Protein AF-A0A6J1HXU7-F1 (afdb_monomer_lite)

Organism: Cucurbita maxima (NCBI:txid3661)

Secondary structure (DSSP, 8-state):
-PPPHHHHHHHHHHHHHHHHHHSSTT-TT--SSPPPHHHHHHHHHHHHTTTT-S-HHHHHHHHHHHHHHHHHHTTTT-TTHHHHHHHHHH-TT-HHHHHHHHHHHHHHHHH--TTTHHHHHHHHHHHHHHHHTSHHHHHHHHHTT--SSHHHHHHHHHHHHHHHHHS-TTSSSSS---

Structure (mmCIF, N/CA/C/O backbone):
data_AF-A0A6J1HXU7-F1
#
_entry.id   AF-A0A6J1HXU7-F1
#
loop_
_atom_site.group_PDB
_atom_site.id
_atom_site.type_symbol
_atom_site.label_atom_id
_atom_site.label_alt_id
_atom_site.label_comp_id
_atom_site.label_asym_id
_atom_site.label_entity_id
_atom_site.label_seq_id
_atom_site.pdbx_PDB_ins_code
_atom_site.Cartn_x
_atom_site.Cartn_y
_atom_site.Cartn_z
_atom_site.occupancy
_atom_site.B_iso_or_equiv
_atom_site.auth_seq_id
_atom_site.auth_comp_id
_atom_site.auth_asym_id
_atom_site.auth_atom_id
_atom_site.pdbx_PDB_model_num
ATOM 1 N N . MET A 1 1 ? -17.489 -9.826 -16.370 1.00 49.25 1 MET A N 1
ATOM 2 C CA . MET A 1 1 ? -17.891 -8.502 -16.885 1.00 49.25 1 MET A CA 1
ATOM 3 C C . MET A 1 1 ? -16.928 -7.496 -16.292 1.00 49.25 1 MET A C 1
ATOM 5 O O . MET A 1 1 ? -16.900 -7.364 -15.077 1.00 49.25 1 MET A O 1
ATOM 9 N N . GLU A 1 2 ? -16.067 -6.894 -17.109 1.00 77.44 2 GLU A N 1
ATOM 10 C CA . GLU A 1 2 ? -15.134 -5.871 -16.627 1.00 77.44 2 GLU A CA 1
ATOM 11 C C . GLU A 1 2 ? -15.893 -4.570 -16.347 1.00 77.44 2 GLU A C 1
ATOM 13 O O . GLU A 1 2 ? -16.743 -4.154 -17.136 1.00 77.44 2 GLU A O 1
ATOM 18 N N . LEU A 1 3 ? -15.624 -3.947 -15.197 1.00 85.81 3 LEU A N 1
ATOM 19 C CA . LEU A 1 3 ? -16.224 -2.662 -14.845 1.00 85.81 3 LEU A CA 1
ATOM 20 C C . LEU A 1 3 ? -15.541 -1.523 -15.620 1.00 85.81 3 LEU A C 1
ATOM 22 O O . LEU A 1 3 ? -14.323 -1.568 -15.813 1.00 85.81 3 LEU A O 1
ATOM 26 N N . PRO A 1 4 ? -16.273 -0.455 -15.987 1.00 91.44 4 PRO A N 1
ATOM 27 C CA . PRO A 1 4 ? -15.675 0.716 -16.619 1.00 91.44 4 PRO A CA 1
ATOM 28 C C . PRO A 1 4 ? -14.555 1.320 -15.764 1.00 91.44 4 PRO A C 1
ATOM 30 O O . PRO A 1 4 ? -14.713 1.501 -14.555 1.00 91.44 4 PRO A O 1
ATOM 33 N N . VAL A 1 5 ? -13.447 1.712 -16.398 1.00 87.69 5 VAL A N 1
ATOM 34 C CA . VAL A 1 5 ? -12.271 2.312 -15.733 1.00 87.69 5 VAL A CA 1
ATOM 35 C C . VAL A 1 5 ? -12.651 3.494 -14.838 1.00 87.69 5 VAL A C 1
ATOM 37 O O . VAL A 1 5 ? -12.137 3.605 -13.728 1.00 87.69 5 VAL A O 1
ATOM 40 N N . GLY A 1 6 ? -13.586 4.342 -15.278 1.00 89.12 6 GLY A N 1
ATOM 41 C CA . GLY A 1 6 ? -14.059 5.482 -14.487 1.00 89.12 6 GLY A CA 1
ATOM 42 C C . GLY A 1 6 ? -14.733 5.070 -13.174 1.00 89.12 6 GLY A C 1
ATOM 43 O O . GLY A 1 6 ? -14.501 5.697 -12.145 1.00 89.12 6 GLY A O 1
ATOM 44 N N . LEU A 1 7 ? -15.496 3.972 -13.177 1.00 91.38 7 LEU A N 1
ATOM 45 C CA . LEU A 1 7 ? -16.141 3.457 -11.968 1.00 91.38 7 LEU A CA 1
ATOM 46 C C . LEU A 1 7 ? -15.111 2.870 -10.998 1.00 91.38 7 LEU A C 1
ATOM 48 O O . LEU A 1 7 ? -15.193 3.094 -9.795 1.00 91.38 7 LEU A O 1
ATOM 52 N N . ARG A 1 8 ? -14.103 2.170 -11.529 1.00 90.38 8 ARG A N 1
ATOM 53 C CA . ARG A 1 8 ? -12.992 1.617 -10.739 1.00 90.38 8 ARG A CA 1
ATOM 54 C C . ARG A 1 8 ? -12.149 2.725 -10.098 1.00 90.38 8 ARG A C 1
ATOM 56 O O . ARG A 1 8 ? -11.786 2.623 -8.932 1.00 90.38 8 ARG A O 1
ATOM 63 N N . GLN A 1 9 ? -11.880 3.802 -10.837 1.00 86.62 9 GLN A N 1
ATOM 64 C CA . GLN A 1 9 ? -11.186 4.983 -10.316 1.00 86.62 9 GLN A CA 1
ATOM 65 C C . GLN A 1 9 ? -11.991 5.677 -9.219 1.00 86.62 9 GLN A C 1
ATOM 67 O O . GLN A 1 9 ? -11.439 5.972 -8.163 1.00 86.62 9 GLN A O 1
ATOM 72 N N . LEU A 1 10 ? -13.290 5.896 -9.443 1.00 90.12 10 LEU A N 1
ATOM 73 C CA . LEU A 1 10 ? -14.172 6.474 -8.432 1.00 90.12 10 LEU A CA 1
ATOM 74 C C . LEU A 1 10 ? -14.200 5.612 -7.165 1.00 90.12 10 LEU A C 1
ATOM 76 O O . LEU A 1 10 ? -14.044 6.144 -6.071 1.00 90.12 10 LEU A O 1
ATOM 80 N N . ALA A 1 11 ? -14.321 4.290 -7.307 1.00 91.75 11 ALA A N 1
ATOM 81 C CA . ALA A 1 11 ? -14.286 3.363 -6.180 1.00 91.75 11 ALA A CA 1
ATOM 82 C C . ALA A 1 11 ? -12.974 3.466 -5.386 1.00 91.75 11 ALA A C 1
ATOM 84 O O . ALA A 1 11 ? -13.015 3.521 -4.163 1.00 91.75 11 ALA A O 1
ATOM 85 N N . ALA A 1 12 ? -11.822 3.567 -6.057 1.00 87.56 12 ALA A N 1
ATOM 86 C CA . ALA A 1 12 ? -10.532 3.734 -5.385 1.00 87.56 12 ALA A CA 1
ATOM 87 C C . ALA A 1 12 ? -10.417 5.082 -4.643 1.00 87.56 12 ALA A C 1
ATOM 89 O O . ALA A 1 12 ? -9.884 5.140 -3.536 1.00 87.56 12 ALA A O 1
ATOM 90 N N . VAL A 1 13 ? -10.954 6.165 -5.215 1.00 87.38 13 VAL A N 1
ATOM 91 C CA . VAL A 1 13 ? -11.001 7.480 -4.552 1.00 87.38 13 VAL A CA 1
ATOM 92 C C . VAL A 1 13 ? -11.904 7.444 -3.318 1.00 87.38 13 VAL A C 1
ATOM 94 O O . VAL A 1 13 ? -11.505 7.928 -2.259 1.00 87.38 13 VAL A O 1
ATOM 97 N N . LEU A 1 14 ? -13.092 6.845 -3.435 1.00 93.19 14 LEU A N 1
ATOM 98 C CA . LEU A 1 14 ? -14.016 6.672 -2.314 1.00 93.19 14 LEU A CA 1
ATOM 99 C C . LEU A 1 14 ? -13.414 5.779 -1.227 1.00 93.19 14 LEU A C 1
ATOM 101 O O . LEU A 1 14 ? -13.527 6.104 -0.051 1.00 93.19 14 LEU A O 1
ATOM 105 N N . LEU A 1 15 ? -12.707 4.712 -1.607 1.00 93.50 15 LEU A N 1
ATOM 106 C CA . LEU A 1 15 ? -11.997 3.849 -0.669 1.00 93.50 15 LEU A CA 1
ATOM 107 C C . LEU A 1 15 ? -10.941 4.631 0.120 1.00 93.50 15 LEU A C 1
ATOM 109 O O . LEU A 1 15 ? -10.884 4.509 1.338 1.00 93.50 15 LEU A O 1
ATOM 113 N N . LYS A 1 16 ? -10.154 5.493 -0.536 1.00 89.31 16 LYS A N 1
ATOM 114 C CA . LYS A 1 16 ? -9.193 6.363 0.161 1.00 89.31 16 LYS A CA 1
ATOM 115 C C . LYS A 1 16 ? -9.880 7.298 1.162 1.00 89.31 16 LYS A C 1
ATOM 117 O O . LYS A 1 16 ? -9.375 7.496 2.263 1.00 89.31 16 LYS A O 1
ATOM 122 N N . GLN A 1 17 ? -11.017 7.887 0.788 1.00 91.94 17 GLN A N 1
ATOM 123 C CA . GLN A 1 17 ? -11.794 8.734 1.701 1.00 91.94 17 GLN A CA 1
ATOM 124 C C . GLN A 1 17 ? -12.352 7.935 2.882 1.00 91.94 17 GLN A C 1
ATOM 126 O O . GLN A 1 17 ? -12.321 8.419 4.009 1.00 91.94 17 GLN A O 1
ATOM 131 N N . PHE A 1 18 ? -12.821 6.716 2.622 1.00 95.00 18 PHE A N 1
ATOM 132 C CA . PHE A 1 18 ? -13.322 5.802 3.636 1.00 95.00 18 PHE A CA 1
ATOM 133 C C . PHE A 1 18 ? -12.225 5.401 4.631 1.00 95.00 18 PHE A C 1
ATOM 135 O O . PHE A 1 18 ? -12.437 5.522 5.831 1.00 95.00 18 PHE A O 1
ATOM 142 N N . ILE A 1 19 ? -11.034 5.021 4.152 1.00 94.38 19 ILE A N 1
ATOM 143 C CA . ILE A 1 19 ? -9.869 4.712 5.000 1.00 94.38 19 ILE A CA 1
ATOM 144 C C . ILE A 1 19 ? -9.566 5.893 5.928 1.00 94.38 19 ILE A C 1
ATOM 146 O O . ILE A 1 19 ? -9.485 5.719 7.138 1.00 94.38 19 ILE A O 1
ATOM 150 N N . LYS A 1 20 ? -9.495 7.113 5.382 1.00 91.50 20 LYS A N 1
ATOM 151 C CA . LYS A 1 20 ? -9.202 8.312 6.179 1.00 91.50 20 LYS A CA 1
ATOM 152 C C . LYS A 1 20 ? -10.184 8.524 7.339 1.00 91.50 20 LYS A C 1
ATOM 154 O O . LYS A 1 20 ? -9.799 9.047 8.373 1.00 91.50 20 LYS A O 1
ATOM 159 N N . LYS A 1 21 ? -11.452 8.160 7.142 1.00 95.19 21 LYS A N 1
ATOM 160 C CA . LYS A 1 21 ? -12.520 8.388 8.118 1.00 95.19 21 LYS A CA 1
ATOM 161 C C . LYS A 1 21 ? -12.728 7.227 9.079 1.00 95.19 21 LYS A C 1
ATOM 163 O O . LYS A 1 21 ? -13.151 7.460 10.195 1.00 95.19 21 LYS A O 1
ATOM 168 N N . HIS A 1 22 ? -12.476 5.990 8.669 1.00 96.94 22 HIS A N 1
ATOM 169 C CA . HIS A 1 22 ? -12.952 4.822 9.419 1.00 96.94 22 HIS A CA 1
ATOM 170 C C . HIS A 1 22 ? -11.838 3.849 9.831 1.00 96.94 22 HIS A C 1
ATOM 172 O O . HIS A 1 22 ? -12.126 2.853 10.494 1.00 96.94 22 HIS A O 1
ATOM 178 N N . TRP A 1 23 ? -10.577 4.090 9.444 1.00 96.50 23 TRP A N 1
ATOM 179 C CA . TRP A 1 23 ? -9.503 3.113 9.656 1.00 96.50 23 TRP A CA 1
ATOM 180 C C . TRP A 1 23 ? -8.907 3.136 11.063 1.00 96.50 23 TRP A C 1
ATOM 182 O O . TRP A 1 23 ? -8.836 2.087 11.699 1.00 96.50 23 TRP A O 1
ATOM 192 N N . GLN A 1 24 ? -8.486 4.303 11.551 1.00 94.75 24 GLN A N 1
ATOM 193 C CA . GLN A 1 24 ? -7.765 4.417 12.818 1.00 94.75 24 GLN A CA 1
ATOM 194 C C . GLN A 1 24 ? -8.539 5.263 13.824 1.00 94.75 24 GLN A C 1
ATOM 196 O O . GLN A 1 24 ? -8.727 6.464 13.629 1.00 94.75 24 GLN A O 1
ATOM 201 N N . GLU A 1 25 ? -8.957 4.636 14.924 1.00 93.12 25 GLU A N 1
ATOM 202 C CA . GLU A 1 25 ? -9.545 5.361 16.048 1.00 93.12 25 GLU A CA 1
ATOM 203 C C . GLU A 1 25 ? -8.517 6.336 16.641 1.00 93.12 25 GLU A C 1
ATOM 205 O O . GLU A 1 25 ? -7.355 5.986 16.852 1.00 93.12 25 GLU A O 1
ATOM 210 N N . GLY A 1 26 ? -8.949 7.569 16.908 1.00 89.06 26 GLY A N 1
ATOM 211 C CA . GLY A 1 26 ? -8.094 8.629 17.450 1.00 89.06 26 GLY A CA 1
ATOM 212 C C . GLY A 1 26 ? -7.511 9.596 16.414 1.00 89.06 26 GLY A C 1
ATOM 213 O O . GLY A 1 26 ? -6.907 10.587 16.817 1.00 89.06 26 GLY A O 1
ATOM 214 N N . ASP A 1 27 ? -7.720 9.367 15.113 1.00 91.38 27 ASP A N 1
ATOM 215 C CA . ASP A 1 27 ? -7.465 10.387 14.085 1.00 91.38 27 ASP A CA 1
ATOM 216 C C . ASP A 1 27 ? -8.476 11.547 14.213 1.00 91.38 27 ASP A C 1
ATOM 218 O O . ASP A 1 27 ? -9.643 11.335 14.551 1.00 91.38 27 ASP A O 1
ATOM 222 N N . GLU A 1 28 ? -8.051 12.784 13.932 1.00 90.62 28 GLU A N 1
ATOM 223 C CA . GLU A 1 28 ? -8.904 13.982 14.019 1.00 90.62 28 GLU A CA 1
ATOM 224 C C . GLU A 1 28 ? -10.152 13.894 13.131 1.00 90.62 28 GLU A C 1
ATOM 226 O O . GLU A 1 28 ? -11.185 14.490 13.441 1.00 90.62 28 GLU A O 1
ATOM 231 N N . LEU A 1 29 ? -10.056 13.174 12.011 1.00 91.56 29 LEU A N 1
ATOM 232 C CA . LEU A 1 29 ? -11.129 13.041 11.024 1.00 91.56 29 LEU A CA 1
ATOM 233 C C . LEU A 1 29 ? -11.889 11.717 11.141 1.00 91.56 29 LEU A C 1
ATOM 235 O O . LEU A 1 29 ? -12.644 11.366 10.229 1.00 91.56 29 LEU A O 1
ATOM 239 N N . PHE A 1 30 ? -11.678 10.984 12.233 1.00 95.69 30 PHE A N 1
ATOM 240 C CA . PHE A 1 30 ? -12.291 9.687 12.443 1.00 95.69 30 PHE A CA 1
ATOM 241 C C . PHE A 1 30 ? -13.811 9.785 12.683 1.00 95.69 30 PHE A C 1
ATOM 243 O O . PHE A 1 30 ? -14.304 10.621 13.441 1.00 95.69 30 PHE A O 1
ATOM 250 N N . GLU A 1 31 ? -14.560 8.881 12.058 1.00 96.62 31 GLU A N 1
ATOM 251 C CA . GLU A 1 31 ? -16.010 8.735 12.127 1.00 96.62 31 GLU A CA 1
ATOM 252 C C . GLU A 1 31 ? -16.358 7.261 12.415 1.00 96.62 31 GLU A C 1
ATOM 254 O O . GLU A 1 31 ? -15.850 6.343 11.772 1.00 96.62 31 GLU A O 1
ATOM 259 N N . HIS A 1 32 ? -17.265 7.000 13.361 1.00 94.38 32 HIS A N 1
ATOM 260 C CA . HIS A 1 32 ? -17.747 5.638 13.625 1.00 94.38 32 HIS A CA 1
ATOM 261 C C . HIS A 1 32 ? -18.744 5.153 12.545 1.00 94.38 32 HIS A C 1
ATOM 263 O O . HIS A 1 32 ? -19.478 5.969 11.980 1.00 94.38 32 HIS A O 1
ATOM 269 N N . PRO A 1 33 ? -18.852 3.828 12.308 1.00 94.81 33 PRO A N 1
ATOM 270 C CA . PRO A 1 33 ? -18.117 2.751 12.982 1.00 94.81 33 PRO A CA 1
ATOM 271 C C . PRO A 1 33 ? -16.680 2.591 12.463 1.00 94.81 33 PRO A C 1
ATOM 273 O O . PRO A 1 33 ? -16.403 2.873 11.299 1.00 94.81 33 PRO A O 1
ATOM 276 N N . ALA A 1 34 ? -15.786 2.104 13.330 1.00 95.88 34 ALA A N 1
ATOM 277 C CA . ALA A 1 34 ? -14.457 1.666 12.916 1.00 95.88 34 ALA A CA 1
ATOM 278 C C . ALA A 1 34 ? -14.568 0.426 12.018 1.00 95.88 34 ALA A C 1
ATOM 280 O O . ALA A 1 34 ? -15.463 -0.405 12.201 1.00 95.88 34 ALA A O 1
ATOM 281 N N . VAL A 1 35 ? -13.641 0.283 11.073 1.00 96.62 35 VAL A N 1
ATOM 282 C CA . VAL A 1 35 ? -13.499 -0.956 10.298 1.00 96.62 35 VAL A CA 1
ATOM 283 C C . VAL A 1 35 ? -13.006 -2.069 11.224 1.00 96.62 35 VAL A C 1
ATOM 285 O O . VAL A 1 35 ? -12.034 -1.872 11.951 1.00 96.62 35 VAL A O 1
ATOM 288 N N . SER A 1 36 ? -13.662 -3.232 11.185 1.00 96.81 36 SER A N 1
ATOM 289 C CA . SER A 1 36 ? -13.243 -4.404 11.961 1.00 96.81 36 SER A CA 1
ATOM 290 C C . SER A 1 36 ? -11.874 -4.922 11.501 1.00 96.81 36 SER A C 1
ATOM 292 O O . SER A 1 36 ? -11.516 -4.771 10.332 1.00 96.81 36 SER A O 1
ATOM 294 N N . ASP A 1 37 ? -11.114 -5.572 12.383 1.00 95.44 37 ASP A N 1
ATOM 295 C CA . ASP A 1 37 ? -9.789 -6.102 12.024 1.00 95.44 37 ASP A CA 1
ATOM 296 C C . ASP A 1 37 ? -9.859 -7.157 10.905 1.00 95.44 37 ASP A C 1
ATOM 298 O O . ASP A 1 37 ? -9.001 -7.183 10.016 1.00 95.44 37 ASP A O 1
ATOM 302 N N . ASP A 1 38 ? -10.926 -7.964 10.885 1.00 96.81 38 ASP A N 1
ATOM 303 C CA . ASP A 1 38 ? -11.201 -8.930 9.816 1.00 96.81 38 ASP A CA 1
ATOM 304 C C . ASP A 1 38 ? -11.395 -8.224 8.463 1.00 96.81 38 ASP A C 1
ATOM 306 O O . ASP A 1 38 ? -10.779 -8.599 7.458 1.00 96.81 38 ASP A O 1
ATOM 310 N N . ASP A 1 39 ? -12.195 -7.153 8.427 1.00 96.94 39 ASP A N 1
ATOM 311 C CA . ASP A 1 39 ? -12.416 -6.369 7.209 1.00 96.94 39 ASP A CA 1
ATOM 312 C C . ASP A 1 39 ? -11.146 -5.627 6.777 1.00 96.94 39 ASP A C 1
ATOM 314 O O . ASP A 1 39 ? -10.830 -5.590 5.583 1.00 96.94 39 ASP A O 1
ATOM 318 N N . LYS A 1 40 ? -10.366 -5.088 7.726 1.00 97.31 40 LYS A N 1
ATOM 319 C CA . LYS A 1 40 ? -9.060 -4.477 7.437 1.00 97.31 40 LYS A CA 1
ATOM 320 C C . LYS A 1 40 ? -8.139 -5.480 6.752 1.00 97.31 40 LYS A C 1
ATOM 322 O O . LYS A 1 40 ? -7.550 -5.157 5.719 1.00 97.31 40 LYS A O 1
ATOM 327 N N . ALA A 1 41 ? -8.034 -6.702 7.276 1.00 96.56 41 ALA A N 1
ATOM 328 C CA . ALA A 1 41 ? -7.213 -7.758 6.686 1.00 96.56 41 ALA A CA 1
ATOM 329 C C . ALA A 1 41 ? -7.661 -8.110 5.254 1.00 96.56 41 ALA A C 1
ATOM 331 O O . ALA A 1 41 ? -6.825 -8.259 4.354 1.00 96.56 41 ALA A O 1
ATOM 332 N N . VAL A 1 42 ? -8.974 -8.181 5.009 1.00 96.88 42 VAL A N 1
ATOM 333 C CA . VAL A 1 42 ? -9.531 -8.409 3.666 1.00 96.88 42 VAL A CA 1
ATOM 334 C C . VAL A 1 42 ? -9.182 -7.260 2.719 1.00 96.88 42 VAL A C 1
ATOM 336 O O . VAL A 1 42 ? -8.681 -7.511 1.620 1.00 96.88 42 VAL A O 1
ATOM 339 N N . ILE A 1 43 ? -9.390 -6.007 3.132 1.00 96.50 43 ILE A N 1
ATOM 340 C CA . ILE A 1 43 ? -9.097 -4.819 2.317 1.00 96.50 43 ILE A CA 1
ATOM 341 C C . ILE A 1 43 ? -7.610 -4.765 1.960 1.00 96.50 43 ILE A C 1
ATOM 343 O O . ILE A 1 43 ? -7.267 -4.620 0.785 1.00 96.50 43 ILE A O 1
ATOM 347 N N . ARG A 1 44 ? -6.727 -4.953 2.947 1.00 97.38 44 ARG A N 1
ATOM 348 C CA . ARG A 1 44 ? -5.271 -5.005 2.760 1.00 97.38 44 ARG A CA 1
ATOM 349 C C . ARG A 1 44 ? -4.880 -6.043 1.710 1.00 97.38 44 ARG A C 1
ATOM 351 O O . ARG A 1 44 ? -4.183 -5.726 0.746 1.00 97.38 44 ARG A O 1
ATOM 358 N N . LYS A 1 45 ? -5.398 -7.267 1.829 1.00 96.44 45 LYS A N 1
ATOM 359 C CA . LYS A 1 45 ? -5.150 -8.340 0.857 1.00 96.44 45 LYS A CA 1
ATOM 360 C C . LYS A 1 45 ? -5.635 -7.978 -0.550 1.00 96.44 45 LYS A C 1
ATOM 362 O O . LYS A 1 45 ? -4.902 -8.184 -1.515 1.00 96.44 45 LYS A O 1
ATOM 367 N N . LEU A 1 46 ? -6.853 -7.451 -0.680 1.00 95.69 46 LEU A N 1
ATOM 368 C CA . LEU A 1 46 ? -7.432 -7.091 -1.979 1.00 95.69 46 LEU A CA 1
ATOM 369 C C . LEU A 1 46 ? -6.663 -5.954 -2.661 1.00 95.69 46 LEU A C 1
ATOM 371 O O . LEU A 1 46 ? -6.446 -6.009 -3.870 1.00 95.69 46 LEU A O 1
ATOM 375 N N . LEU A 1 47 ? -6.205 -4.958 -1.901 1.00 95.38 47 LEU A N 1
ATOM 376 C CA . LEU A 1 47 ? -5.390 -3.871 -2.438 1.00 95.38 47 LEU A CA 1
ATOM 377 C C . LEU A 1 47 ? -4.085 -4.392 -3.045 1.00 95.38 47 LEU A C 1
ATOM 379 O O . LEU A 1 47 ? -3.776 -4.043 -4.182 1.00 95.38 47 LEU A O 1
ATOM 383 N N . LEU A 1 48 ? -3.365 -5.282 -2.352 1.00 95.31 48 LEU A N 1
ATOM 384 C CA . LEU A 1 48 ? -2.123 -5.859 -2.883 1.00 95.31 48 LEU A CA 1
ATOM 385 C C . LEU A 1 48 ? -2.353 -6.591 -4.207 1.00 95.31 48 LEU A C 1
ATOM 387 O O . LEU A 1 48 ? -1.644 -6.337 -5.176 1.00 95.31 48 LEU A O 1
ATOM 391 N N . LEU A 1 49 ? -3.397 -7.422 -4.275 1.00 94.38 49 LEU A N 1
ATOM 392 C CA . LEU A 1 49 ? -3.746 -8.207 -5.466 1.00 94.38 49 LEU A CA 1
ATOM 393 C C . LEU A 1 49 ? -4.155 -7.370 -6.686 1.00 94.38 49 LEU A C 1
ATOM 395 O O . LEU A 1 49 ? -4.347 -7.935 -7.755 1.00 94.38 49 LEU A O 1
ATOM 399 N N . THR A 1 50 ? -4.336 -6.058 -6.531 1.00 93.50 50 THR A N 1
ATOM 400 C CA . THR A 1 50 ? -4.763 -5.161 -7.617 1.00 93.50 50 THR A CA 1
ATOM 401 C C . THR A 1 50 ? -3.675 -4.176 -8.047 1.00 93.50 50 THR A C 1
ATOM 403 O O . THR A 1 50 ? -3.890 -3.376 -8.959 1.00 93.50 50 THR A O 1
ATOM 406 N N . LEU A 1 51 ? -2.489 -4.232 -7.430 1.00 92.88 51 LEU A N 1
ATOM 407 C CA . LEU A 1 51 ? -1.377 -3.334 -7.752 1.00 92.88 51 LEU A CA 1
ATOM 408 C C . LEU A 1 51 ? -0.819 -3.536 -9.166 1.00 92.88 51 LEU A C 1
ATOM 410 O O . LEU A 1 51 ? -0.260 -2.594 -9.722 1.00 92.88 51 LEU A O 1
ATOM 414 N N . ASP A 1 52 ? -0.999 -4.711 -9.767 1.00 93.12 52 ASP A N 1
ATOM 415 C CA . ASP A 1 52 ? -0.554 -5.029 -11.125 1.00 93.12 52 ASP A CA 1
ATOM 416 C C . ASP A 1 52 ? -1.598 -4.717 -12.214 1.00 93.12 52 ASP A C 1
ATOM 418 O O . ASP A 1 52 ? -1.517 -5.239 -13.329 1.00 93.12 52 ASP A O 1
ATOM 422 N N . ASP A 1 53 ? -2.565 -3.835 -11.923 1.00 92.88 53 ASP A N 1
ATOM 423 C CA . ASP A 1 53 ? -3.559 -3.409 -12.906 1.00 92.88 53 ASP A CA 1
ATOM 424 C C . ASP A 1 53 ? -2.912 -2.782 -14.150 1.00 92.88 53 ASP A C 1
ATOM 426 O O . ASP A 1 53 ? -2.020 -1.933 -14.065 1.00 92.88 53 ASP A O 1
ATOM 430 N N . SER A 1 54 ? -3.427 -3.143 -15.327 1.00 90.25 54 SER A N 1
ATOM 431 C CA . SER A 1 54 ? -2.936 -2.642 -16.613 1.00 90.25 54 SER A CA 1
ATOM 432 C C . SER A 1 54 ? -3.164 -1.139 -16.821 1.00 90.25 54 SER A C 1
ATOM 434 O O . SER A 1 54 ? -2.524 -0.529 -17.677 1.00 90.25 54 SER A O 1
ATOM 436 N N . HIS A 1 55 ? -4.077 -0.515 -16.071 1.00 90.19 55 HIS A N 1
ATOM 437 C CA . HIS A 1 55 ? -4.348 0.914 -16.144 1.00 90.19 55 HIS A CA 1
ATOM 438 C C . HIS A 1 55 ? -3.566 1.663 -15.065 1.00 90.19 55 HIS A C 1
ATOM 440 O O . HIS A 1 55 ? -3.922 1.682 -13.885 1.00 90.19 55 HIS A O 1
ATOM 446 N N . THR A 1 56 ? -2.563 2.421 -15.497 1.00 84.88 56 THR A N 1
ATOM 447 C CA . THR A 1 56 ? -1.665 3.204 -14.628 1.00 84.88 56 THR A CA 1
ATOM 448 C C . THR A 1 56 ? -2.388 4.154 -13.661 1.00 84.88 56 THR A C 1
ATOM 450 O O . THR A 1 56 ? -1.944 4.357 -12.528 1.00 84.88 56 THR A O 1
ATOM 453 N N . LYS A 1 57 ? -3.538 4.711 -14.069 1.00 87.12 57 LYS A N 1
ATOM 454 C CA . LYS A 1 57 ? -4.387 5.562 -13.215 1.00 87.12 57 LYS A CA 1
ATOM 455 C C . LYS A 1 57 ? -5.051 4.784 -12.076 1.00 87.12 57 LYS A C 1
ATOM 457 O O . LYS A 1 57 ? -5.128 5.295 -10.964 1.00 87.12 57 LYS A O 1
ATOM 462 N N . ILE A 1 58 ? -5.518 3.564 -12.349 1.00 90.44 58 ILE A N 1
ATOM 463 C CA . ILE A 1 58 ? -6.106 2.683 -11.332 1.00 90.44 58 ILE A CA 1
ATOM 464 C C . ILE A 1 58 ? -5.009 2.244 -10.363 1.00 90.44 58 ILE A C 1
ATOM 466 O O . ILE A 1 58 ? -5.155 2.421 -9.159 1.00 90.44 58 ILE A O 1
ATOM 470 N N . CYS A 1 59 ? -3.873 1.800 -10.900 1.00 90.94 59 CYS A N 1
ATOM 471 C CA . CYS A 1 59 ? -2.687 1.443 -10.129 1.00 90.94 59 CYS A CA 1
ATOM 472 C C . CYS A 1 59 ? -2.235 2.574 -9.183 1.00 90.94 59 CYS A C 1
ATOM 474 O O . CYS A 1 59 ? -1.967 2.340 -8.006 1.00 90.94 59 CYS A O 1
ATOM 476 N N . THR A 1 60 ? -2.225 3.825 -9.661 1.00 89.94 60 THR A N 1
ATOM 477 C CA . THR A 1 60 ? -1.918 4.996 -8.823 1.00 89.94 60 THR A CA 1
ATOM 478 C C . THR A 1 60 ? -2.941 5.181 -7.703 1.00 89.94 60 THR A C 1
ATOM 480 O O . THR A 1 60 ? -2.545 5.392 -6.563 1.00 89.94 60 THR A O 1
ATOM 483 N N . ALA A 1 61 ? -4.240 5.085 -7.992 1.00 91.38 61 ALA A N 1
ATOM 484 C CA . ALA A 1 61 ? -5.274 5.245 -6.971 1.00 91.38 61 ALA A CA 1
ATOM 485 C C . ALA A 1 61 ? -5.209 4.141 -5.897 1.00 91.38 61 ALA A C 1
ATOM 487 O O . ALA A 1 61 ? -5.325 4.436 -4.710 1.00 91.38 61 ALA A O 1
ATOM 488 N N . ILE A 1 62 ? -4.945 2.893 -6.300 1.00 93.50 62 ILE A N 1
ATOM 489 C CA . ILE A 1 62 ? -4.723 1.761 -5.386 1.00 93.50 62 ILE A CA 1
ATOM 490 C C . ILE A 1 62 ? -3.477 2.007 -4.537 1.00 93.50 62 ILE A C 1
ATOM 492 O O . ILE A 1 62 ? -3.527 1.877 -3.321 1.00 93.50 62 ILE A O 1
ATOM 496 N N . SER A 1 63 ? -2.380 2.436 -5.161 1.00 92.50 63 SER A N 1
ATOM 497 C CA . SER A 1 63 ? -1.128 2.757 -4.470 1.00 92.50 63 SER A CA 1
ATOM 498 C C . SER A 1 63 ? -1.309 3.861 -3.422 1.00 92.50 63 SER A C 1
ATOM 500 O O . SER A 1 63 ? -0.735 3.785 -2.341 1.00 92.50 63 SER A O 1
ATOM 502 N N . MET A 1 64 ? -2.141 4.871 -3.704 1.00 91.69 64 MET A N 1
ATOM 503 C CA . MET A 1 64 ? -2.491 5.911 -2.731 1.00 91.69 64 MET A CA 1
ATOM 504 C C . MET A 1 64 ? -3.309 5.358 -1.558 1.00 91.69 64 MET A C 1
ATOM 506 O O . MET A 1 64 ? -3.106 5.797 -0.431 1.00 91.69 64 MET A O 1
ATOM 510 N N . ALA A 1 65 ? -4.227 4.417 -1.809 1.00 94.50 65 ALA A N 1
ATOM 511 C CA . ALA A 1 65 ? -4.988 3.753 -0.750 1.00 94.50 65 ALA A CA 1
ATOM 512 C C . ALA A 1 65 ? -4.078 2.876 0.130 1.00 94.50 65 ALA A C 1
ATOM 514 O O . ALA A 1 65 ? -4.159 2.945 1.354 1.00 94.50 65 ALA A O 1
ATOM 515 N N . VAL A 1 66 ? -3.159 2.120 -0.483 1.00 95.31 66 VAL A N 1
ATOM 516 C CA . VAL A 1 66 ? -2.141 1.335 0.233 1.00 95.31 66 VAL A CA 1
ATOM 517 C C . VAL A 1 66 ? -1.284 2.239 1.117 1.00 95.31 66 VAL A C 1
ATOM 519 O O . VAL A 1 66 ? -1.159 1.967 2.307 1.00 95.31 66 VAL A O 1
ATOM 522 N N . ALA A 1 67 ? -0.751 3.335 0.569 1.00 91.38 67 ALA A N 1
ATOM 523 C CA . ALA A 1 67 ? 0.064 4.278 1.331 1.00 91.38 67 ALA A CA 1
ATOM 524 C C . ALA A 1 67 ? -0.709 4.885 2.518 1.00 91.38 67 ALA A C 1
ATOM 526 O O . ALA A 1 67 ? -0.164 4.962 3.612 1.00 91.38 67 ALA A O 1
ATOM 527 N N . SER A 1 68 ? -1.996 5.219 2.341 1.00 92.31 68 SER A N 1
ATOM 528 C CA . SER A 1 68 ? -2.826 5.762 3.429 1.00 92.31 68 SER A CA 1
ATOM 529 C C . SER A 1 68 ? -3.151 4.774 4.551 1.00 92.31 68 SER A C 1
ATOM 531 O O . SER A 1 68 ? -3.483 5.212 5.642 1.00 92.31 68 SER A O 1
ATOM 533 N N . ILE A 1 69 ? -3.087 3.465 4.298 1.00 95.00 69 ILE A N 1
ATOM 534 C CA . ILE A 1 69 ? -3.251 2.443 5.345 1.00 95.00 69 ILE A CA 1
ATOM 535 C C . ILE A 1 69 ? -1.908 2.168 6.022 1.00 95.00 69 ILE A C 1
ATOM 537 O O . ILE A 1 69 ? -1.838 1.998 7.235 1.00 95.00 69 ILE A O 1
ATOM 541 N N . ALA A 1 70 ? -0.832 2.119 5.236 1.00 92.69 70 ALA A N 1
ATOM 542 C CA . ALA A 1 70 ? 0.480 1.704 5.709 1.00 92.69 70 ALA A CA 1
ATOM 543 C C . ALA A 1 70 ? 1.042 2.599 6.823 1.00 92.69 70 ALA A C 1
ATOM 545 O O . ALA A 1 70 ? 1.768 2.093 7.665 1.00 92.69 70 ALA A O 1
ATOM 546 N N . ILE A 1 71 ? 0.679 3.885 6.871 1.00 88.81 71 ILE A N 1
ATOM 547 C CA . ILE A 1 71 ? 1.079 4.779 7.971 1.00 88.81 71 ILE A CA 1
ATOM 548 C C . ILE A 1 71 ? 0.549 4.338 9.345 1.00 88.81 71 ILE A C 1
ATOM 550 O O . ILE A 1 71 ? 1.122 4.722 10.357 1.00 88.81 71 ILE A O 1
ATOM 554 N N . TYR A 1 72 ? -0.541 3.567 9.378 1.00 91.50 72 TYR A N 1
ATOM 555 C CA . TYR A 1 72 ? -1.157 3.074 10.610 1.00 91.50 72 TYR A CA 1
ATOM 556 C C . TYR A 1 72 ? -0.774 1.619 10.884 1.00 91.50 72 TYR A C 1
ATOM 558 O O . TYR A 1 72 ? -0.488 1.259 12.021 1.00 91.5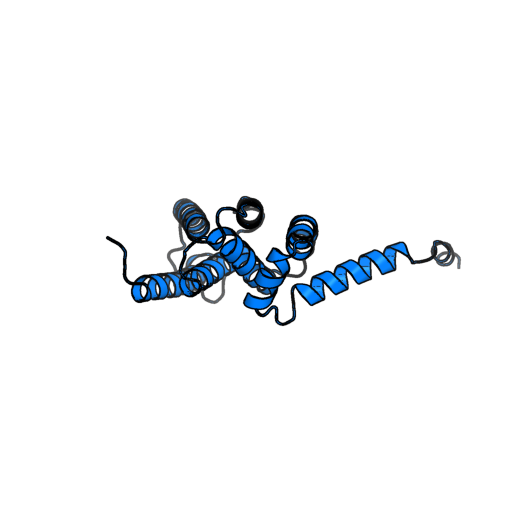0 72 TYR A O 1
ATOM 566 N N . ASP A 1 73 ? -0.763 0.787 9.838 1.00 93.94 73 ASP A N 1
ATOM 567 C CA . ASP A 1 73 ? -0.706 -0.668 9.999 1.00 93.94 73 ASP A CA 1
ATOM 568 C C . ASP A 1 73 ? 0.686 -1.263 9.719 1.00 93.94 73 ASP A C 1
ATOM 570 O O . ASP A 1 73 ? 0.942 -2.416 10.057 1.00 93.94 73 ASP A O 1
ATOM 574 N N . TRP A 1 74 ? 1.596 -0.546 9.051 1.00 91.38 74 TRP A N 1
ATOM 575 C CA . TRP A 1 74 ? 2.921 -1.078 8.717 1.00 91.38 74 TRP A CA 1
ATOM 576 C C . TRP A 1 74 ? 3.990 -0.554 9.689 1.00 91.38 74 TRP A C 1
ATOM 578 O O . TRP A 1 74 ? 4.034 0.652 9.917 1.00 91.38 74 TRP A O 1
ATOM 588 N N . PRO A 1 75 ? 4.934 -1.394 10.166 1.00 90.00 75 PRO A N 1
ATOM 589 C CA . PRO A 1 75 ? 5.143 -2.805 9.810 1.00 90.00 75 PRO A CA 1
ATOM 590 C C . PRO A 1 75 ? 4.431 -3.860 10.671 1.00 90.00 75 PRO A C 1
ATOM 592 O O . PRO A 1 75 ? 4.423 -5.019 10.260 1.00 90.00 75 PRO A O 1
ATOM 595 N N . GLU A 1 76 ? 3.891 -3.522 11.839 1.00 90.81 76 GLU A N 1
ATOM 596 C CA . GLU A 1 76 ? 3.448 -4.509 12.836 1.00 90.81 76 GLU A CA 1
ATOM 597 C C . GLU A 1 76 ? 2.181 -5.275 12.428 1.00 90.81 76 GLU A C 1
ATOM 599 O O . GLU A 1 76 ? 2.169 -6.505 12.485 1.00 90.81 76 GLU A O 1
ATOM 604 N N . GLU A 1 77 ? 1.142 -4.573 11.974 1.00 93.75 77 GLU A N 1
ATOM 605 C CA . GLU A 1 77 ? -0.154 -5.172 11.625 1.00 93.75 77 GLU A CA 1
ATOM 606 C C . GLU A 1 77 ? -0.202 -5.659 10.172 1.00 93.75 77 GLU A C 1
ATOM 608 O O . GLU A 1 77 ? -1.006 -6.530 9.825 1.00 93.75 77 GLU A O 1
ATOM 613 N N . TRP A 1 78 ? 0.665 -5.126 9.303 1.00 95.62 78 TRP A N 1
ATOM 614 C CA . TRP A 1 78 ? 0.741 -5.460 7.879 1.00 95.62 78 TRP A CA 1
ATOM 615 C C . TRP A 1 78 ? 2.151 -5.814 7.368 1.00 95.62 78 TRP A C 1
ATOM 617 O O . TRP A 1 78 ? 2.625 -5.231 6.384 1.00 95.62 78 TRP A O 1
ATOM 627 N N . PRO A 1 79 ? 2.838 -6.796 7.971 1.00 93.38 79 PRO A N 1
ATOM 628 C CA . PRO A 1 79 ? 4.231 -7.112 7.649 1.00 93.38 79 PRO A CA 1
ATOM 629 C C . PRO A 1 79 ? 4.456 -7.603 6.205 1.00 93.38 79 PRO A C 1
ATOM 631 O O . PRO A 1 79 ? 5.561 -7.488 5.672 1.00 93.38 79 PRO A O 1
ATOM 634 N N . GLU A 1 80 ? 3.423 -8.107 5.529 1.00 94.50 80 GLU A N 1
ATOM 635 C CA . GLU A 1 80 ? 3.480 -8.665 4.171 1.00 94.50 80 GLU A CA 1
ATOM 636 C C . GLU A 1 80 ? 3.589 -7.601 3.073 1.00 94.50 80 GLU A C 1
ATOM 638 O O . GLU A 1 80 ? 3.972 -7.931 1.947 1.00 94.50 80 GLU A O 1
ATOM 643 N N . LEU A 1 81 ? 3.279 -6.334 3.378 1.00 94.56 81 LEU A N 1
ATOM 644 C CA . LEU A 1 81 ? 3.260 -5.240 2.404 1.00 94.56 81 LEU A CA 1
ATOM 645 C C . LEU A 1 81 ? 4.595 -5.118 1.656 1.00 94.56 81 LEU A C 1
ATOM 647 O O . LEU A 1 81 ? 4.640 -5.192 0.428 1.00 94.56 81 LEU A O 1
ATOM 651 N N . LEU A 1 82 ? 5.698 -4.963 2.391 1.00 90.94 82 LEU A N 1
ATOM 652 C CA . LEU A 1 82 ? 7.013 -4.757 1.785 1.00 90.94 82 LEU A CA 1
ATOM 653 C C . LEU A 1 82 ? 7.506 -5.994 1.005 1.00 90.94 82 LEU A C 1
ATOM 655 O O . LEU A 1 82 ? 7.887 -5.826 -0.156 1.00 90.94 82 LEU A O 1
ATOM 659 N N . PRO A 1 83 ? 7.463 -7.229 1.552 1.00 92.69 83 PRO A N 1
ATOM 660 C CA . PRO A 1 83 ? 7.776 -8.437 0.787 1.00 92.69 83 PRO A CA 1
ATOM 661 C C . PRO A 1 83 ? 6.977 -8.566 -0.516 1.00 92.69 83 PRO A C 1
ATOM 663 O O . PRO A 1 83 ? 7.540 -8.938 -1.548 1.00 92.69 83 PRO A O 1
ATOM 666 N N . TYR A 1 84 ? 5.686 -8.217 -0.502 1.00 95.12 84 TYR A N 1
ATOM 667 C CA . TYR A 1 84 ? 4.841 -8.270 -1.693 1.00 95.12 84 TYR A CA 1
ATOM 668 C C . TYR A 1 84 ? 5.289 -7.270 -2.768 1.00 95.12 84 TYR A C 1
ATOM 670 O O . TYR A 1 84 ? 5.447 -7.641 -3.934 1.00 95.12 84 TYR A O 1
ATOM 678 N N . LEU A 1 85 ? 5.564 -6.019 -2.381 1.00 91.81 85 LEU A N 1
ATOM 679 C CA . LEU A 1 85 ? 6.060 -4.984 -3.297 1.00 91.81 85 LEU A CA 1
ATOM 680 C C . LEU A 1 85 ? 7.413 -5.366 -3.912 1.00 91.81 85 LEU A C 1
ATOM 682 O O . LEU A 1 85 ? 7.610 -5.207 -5.118 1.00 91.81 85 LEU A O 1
ATOM 686 N N . LEU A 1 86 ? 8.325 -5.926 -3.112 1.00 88.56 86 LEU A N 1
ATOM 687 C CA . LEU A 1 86 ? 9.614 -6.430 -3.594 1.00 88.56 86 LEU A CA 1
ATOM 688 C C . LEU A 1 86 ? 9.440 -7.555 -4.625 1.00 88.56 86 LEU A C 1
ATOM 690 O O . LEU A 1 86 ? 10.112 -7.559 -5.658 1.00 88.56 86 LEU A O 1
ATOM 694 N N . ASN A 1 87 ? 8.513 -8.483 -4.381 1.00 92.06 87 ASN A N 1
ATOM 695 C CA . ASN A 1 87 ? 8.212 -9.565 -5.313 1.00 92.06 87 ASN A CA 1
ATOM 696 C C . ASN A 1 87 ? 7.657 -9.044 -6.650 1.00 92.06 87 ASN A C 1
ATOM 698 O O . ASN A 1 87 ? 8.097 -9.492 -7.709 1.00 92.06 87 ASN A O 1
ATOM 702 N N . LEU A 1 88 ? 6.748 -8.063 -6.615 1.00 90.38 88 LEU A N 1
ATOM 703 C CA . LEU A 1 88 ? 6.231 -7.423 -7.828 1.00 90.38 88 LEU A CA 1
ATOM 704 C C . LEU A 1 88 ? 7.346 -6.779 -8.661 1.00 90.38 88 LEU A C 1
ATOM 706 O O . LEU A 1 88 ? 7.397 -6.981 -9.871 1.00 90.38 88 LEU A O 1
ATOM 710 N N . MET A 1 89 ? 8.267 -6.055 -8.020 1.00 85.12 89 MET A N 1
ATOM 711 C CA . MET A 1 89 ? 9.398 -5.415 -8.702 1.00 85.12 89 MET A CA 1
ATOM 712 C C . MET A 1 89 ? 10.380 -6.410 -9.331 1.00 85.12 89 MET A C 1
ATOM 714 O O . MET A 1 89 ? 10.971 -6.123 -10.371 1.00 85.12 89 MET A O 1
ATOM 718 N N . ASN A 1 90 ? 10.572 -7.571 -8.704 1.00 85.19 90 ASN A N 1
ATOM 719 C CA . ASN A 1 90 ? 11.478 -8.602 -9.207 1.00 85.19 90 ASN A CA 1
ATOM 720 C C . ASN A 1 90 ? 10.867 -9.432 -10.342 1.00 85.19 90 ASN A C 1
ATOM 722 O O . ASN A 1 90 ? 11.603 -10.024 -11.136 1.00 85.19 90 ASN A O 1
ATOM 726 N N . ASN A 1 91 ? 9.538 -9.481 -10.444 1.00 87.44 91 ASN A N 1
ATOM 727 C CA . ASN A 1 91 ? 8.847 -10.254 -11.466 1.00 87.44 91 ASN A CA 1
ATOM 728 C C . ASN A 1 91 ? 8.808 -9.517 -12.815 1.00 87.44 91 ASN A C 1
ATOM 730 O O . ASN A 1 91 ? 7.780 -8.985 -13.230 1.00 87.44 91 ASN A O 1
ATOM 734 N N . ARG A 1 92 ? 9.927 -9.552 -13.548 1.00 79.19 92 ARG A N 1
ATOM 735 C CA . ARG A 1 92 ? 10.069 -8.901 -14.866 1.00 79.19 92 ARG A CA 1
ATOM 736 C C . ARG A 1 92 ? 9.155 -9.467 -15.965 1.00 79.19 92 ARG A C 1
ATOM 738 O O . ARG A 1 92 ? 9.073 -8.875 -17.034 1.00 79.19 92 ARG A O 1
ATOM 745 N N . ILE A 1 93 ? 8.464 -10.584 -15.721 1.00 87.62 93 ILE A N 1
ATOM 746 C CA . ILE A 1 93 ? 7.454 -11.128 -16.644 1.00 87.62 93 ILE A CA 1
ATOM 747 C C . ILE A 1 93 ? 6.171 -10.285 -16.577 1.00 87.62 93 ILE A C 1
ATOM 749 O O . ILE A 1 93 ? 5.523 -10.059 -17.597 1.00 87.62 93 ILE A O 1
ATOM 753 N N . ASN A 1 94 ? 5.819 -9.777 -15.391 1.00 87.75 94 ASN A N 1
ATOM 754 C CA . ASN A 1 94 ? 4.653 -8.925 -15.183 1.00 87.75 94 ASN A CA 1
ATOM 755 C C . ASN A 1 94 ? 5.077 -7.455 -15.071 1.00 87.75 94 ASN A C 1
ATOM 757 O O . ASN A 1 94 ? 5.231 -6.914 -13.976 1.00 87.75 94 ASN A O 1
ATOM 761 N N . MET A 1 95 ? 5.236 -6.792 -16.218 1.00 85.62 95 MET A N 1
ATOM 762 C CA . MET A 1 95 ? 5.629 -5.378 -16.264 1.00 85.62 95 MET A CA 1
ATOM 763 C C . MET A 1 95 ? 4.632 -4.447 -15.560 1.00 85.62 95 MET A C 1
ATOM 765 O O . MET A 1 95 ? 5.054 -3.444 -14.984 1.00 85.62 95 MET A O 1
ATOM 769 N N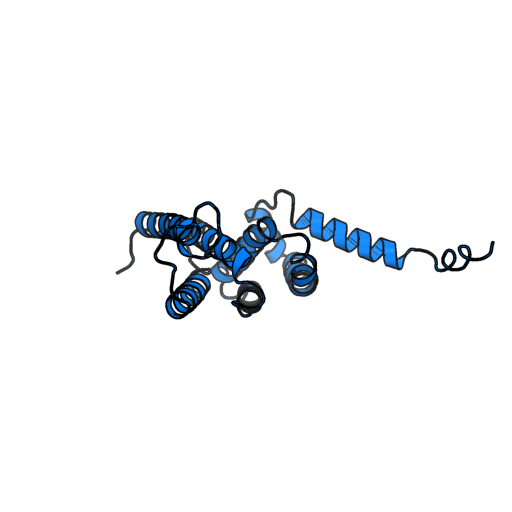 . ASN A 1 96 ? 3.336 -4.782 -15.549 1.00 89.44 96 ASN A N 1
ATOM 770 C CA . ASN A 1 96 ? 2.341 -4.015 -14.793 1.00 89.44 96 ASN A CA 1
ATOM 771 C C . ASN A 1 96 ? 2.590 -4.145 -13.286 1.00 89.44 96 ASN A C 1
ATOM 773 O O . ASN A 1 96 ? 2.546 -3.150 -12.568 1.00 89.44 96 ASN A O 1
ATOM 777 N N . GLY A 1 97 ? 2.935 -5.349 -12.822 1.00 90.12 97 GLY A N 1
ATOM 778 C CA . GLY A 1 97 ? 3.351 -5.609 -11.447 1.00 90.12 97 GLY A CA 1
ATOM 779 C C . GLY A 1 97 ? 4.595 -4.817 -11.058 1.00 90.12 97 GLY A C 1
ATOM 780 O O . GLY A 1 97 ? 4.571 -4.111 -10.054 1.00 90.12 97 GLY A O 1
ATOM 781 N N . VAL A 1 98 ? 5.647 -4.843 -11.885 1.00 86.25 98 VAL A N 1
ATOM 782 C CA . VAL A 1 98 ? 6.853 -4.024 -11.663 1.00 86.25 98 VAL A CA 1
ATOM 783 C C . VAL A 1 98 ? 6.482 -2.546 -11.549 1.00 86.25 98 VAL A C 1
ATOM 785 O O . VAL A 1 98 ? 6.923 -1.862 -10.622 1.00 86.25 98 VAL A O 1
ATOM 788 N N . HIS A 1 99 ? 5.633 -2.063 -12.460 1.00 83.75 99 HIS A N 1
ATOM 789 C CA . HIS A 1 99 ? 5.190 -0.678 -12.457 1.00 83.75 99 HIS A CA 1
ATOM 790 C C . HIS A 1 99 ? 4.418 -0.329 -11.179 1.00 83.75 99 HIS A C 1
ATOM 792 O O . HIS A 1 99 ? 4.680 0.700 -10.555 1.00 83.75 99 HIS A O 1
ATOM 798 N N . GLY A 1 100 ? 3.481 -1.182 -10.770 1.00 88.88 100 GLY A N 1
ATOM 799 C CA . GLY A 1 100 ? 2.684 -0.976 -9.569 1.00 88.88 100 GLY A CA 1
ATOM 800 C C . GLY A 1 100 ? 3.477 -1.059 -8.280 1.00 88.88 100 GLY A C 1
ATOM 801 O O . GLY A 1 100 ? 3.302 -0.207 -7.412 1.00 88.88 100 GLY A O 1
ATOM 802 N N . GLY A 1 101 ? 4.415 -2.001 -8.186 1.00 89.62 101 GLY A N 1
ATOM 803 C CA . GLY A 1 101 ? 5.337 -2.106 -7.060 1.00 89.62 101 GLY A CA 1
ATOM 804 C C . GLY A 1 101 ? 6.158 -0.828 -6.881 1.00 89.62 101 GLY A C 1
ATOM 805 O O . GLY A 1 101 ? 6.165 -0.243 -5.798 1.00 89.62 101 GLY A O 1
ATOM 806 N N . LEU A 1 102 ? 6.780 -0.339 -7.960 1.00 84.56 102 LEU A N 1
ATOM 807 C CA . LEU A 1 102 ? 7.561 0.903 -7.941 1.00 84.56 102 LEU A CA 1
ATOM 808 C C . LEU A 1 102 ? 6.699 2.130 -7.619 1.00 84.56 102 LEU A C 1
ATOM 810 O O . LEU A 1 102 ? 7.089 2.959 -6.795 1.00 84.56 102 LEU A O 1
ATOM 814 N N . ARG A 1 103 ? 5.517 2.246 -8.236 1.00 85.69 103 ARG A N 1
ATOM 815 C CA . ARG A 1 103 ? 4.596 3.367 -8.000 1.00 85.69 103 ARG A CA 1
ATOM 816 C C . ARG A 1 103 ? 4.104 3.401 -6.555 1.00 85.69 103 ARG A C 1
ATOM 818 O O . ARG A 1 103 ? 4.068 4.476 -5.957 1.00 85.69 103 ARG A O 1
ATOM 825 N N . CYS A 1 104 ? 3.757 2.242 -6.003 1.00 90.62 104 CYS A N 1
ATOM 826 C CA . CYS A 1 104 ? 3.322 2.110 -4.622 1.00 90.62 104 CYS A CA 1
ATOM 827 C C . CYS A 1 104 ? 4.442 2.457 -3.648 1.00 90.62 104 CYS A C 1
ATOM 829 O O . CYS A 1 104 ? 4.203 3.219 -2.721 1.00 90.62 104 CYS A O 1
ATOM 831 N N . LEU A 1 105 ? 5.667 1.979 -3.884 1.00 85.69 105 LEU A N 1
ATOM 832 C CA . LEU A 1 105 ? 6.821 2.330 -3.054 1.00 85.69 105 LEU A CA 1
ATOM 833 C C . LEU A 1 105 ? 7.138 3.825 -3.089 1.00 85.69 105 LEU A C 1
ATOM 835 O O . LEU A 1 105 ? 7.452 4.396 -2.050 1.00 85.69 105 LEU A O 1
ATOM 839 N N . ALA A 1 106 ? 7.032 4.466 -4.255 1.00 81.31 106 ALA A N 1
ATOM 840 C CA . ALA A 1 106 ? 7.246 5.905 -4.370 1.00 81.31 106 ALA A CA 1
ATOM 841 C C . ALA A 1 106 ? 6.230 6.699 -3.533 1.00 81.31 106 ALA A C 1
ATOM 843 O O . ALA A 1 106 ? 6.622 7.598 -2.794 1.00 81.31 106 ALA A O 1
ATOM 844 N N . LEU A 1 107 ? 4.943 6.343 -3.604 1.00 84.69 107 LEU A N 1
ATOM 845 C CA . LEU A 1 107 ? 3.898 6.993 -2.807 1.00 84.69 107 LEU A CA 1
ATOM 846 C C . LEU A 1 107 ? 4.045 6.687 -1.317 1.00 84.69 107 LEU A C 1
ATOM 848 O O . LEU A 1 107 ? 4.020 7.605 -0.510 1.00 84.69 107 LEU A O 1
ATOM 852 N N . LEU A 1 108 ? 4.290 5.424 -0.967 1.00 84.19 108 LEU A N 1
ATOM 853 C CA . LEU A 1 108 ? 4.543 5.000 0.405 1.00 84.19 108 LEU A CA 1
ATOM 854 C C . LEU A 1 108 ? 5.710 5.788 1.015 1.00 84.19 108 LEU A C 1
ATOM 856 O O . LEU A 1 108 ? 5.574 6.342 2.094 1.00 84.19 108 LEU A O 1
ATOM 860 N N . SER A 1 109 ? 6.827 5.930 0.297 1.00 78.19 109 SER A N 1
ATOM 861 C CA . SER A 1 109 ? 7.991 6.680 0.786 1.00 78.19 109 SER A CA 1
ATOM 862 C C . SER A 1 109 ? 7.724 8.164 1.064 1.00 78.19 109 SER A C 1
ATOM 864 O O . SER A 1 109 ? 8.478 8.768 1.818 1.00 78.19 109 SER A O 1
ATOM 866 N N . GLY A 1 110 ? 6.683 8.748 0.459 1.00 74.44 110 GLY A N 1
ATOM 867 C CA . GLY A 1 110 ? 6.265 10.122 0.736 1.00 74.44 110 GLY A CA 1
ATOM 868 C C . GLY A 1 110 ? 5.396 10.267 1.987 1.00 74.44 110 GLY A C 1
ATOM 869 O O . GLY A 1 110 ? 5.315 11.367 2.523 1.00 74.44 110 GLY A O 1
ATOM 870 N N . GLU A 1 111 ? 4.767 9.183 2.448 1.00 75.94 111 GLU A N 1
ATOM 871 C CA . GLU A 1 111 ? 3.861 9.178 3.606 1.00 75.94 111 GLU A CA 1
ATOM 872 C C . GLU A 1 111 ? 4.538 8.643 4.883 1.00 75.94 111 GLU A C 1
ATOM 874 O O . GLU A 1 111 ? 4.069 8.905 5.987 1.00 75.94 111 GLU A O 1
ATOM 879 N N . LEU A 1 112 ? 5.638 7.890 4.750 1.00 72.06 112 LEU A N 1
ATOM 880 C CA . LEU A 1 112 ? 6.376 7.334 5.887 1.00 72.06 112 LEU A CA 1
ATOM 881 C C . LEU A 1 112 ? 7.282 8.373 6.567 1.00 72.06 112 LEU A C 1
ATOM 883 O O . LEU A 1 112 ? 7.909 9.210 5.917 1.00 72.06 112 LEU A O 1
ATOM 887 N N . ASP A 1 113 ? 7.409 8.257 7.887 1.00 71.94 113 ASP A N 1
ATOM 888 C CA . ASP A 1 113 ? 8.214 9.143 8.724 1.00 71.94 113 ASP A CA 1
ATOM 889 C C . ASP A 1 113 ? 9.707 8.747 8.810 1.00 71.94 113 ASP A C 1
ATOM 891 O O . ASP A 1 113 ? 10.178 7.740 8.264 1.00 71.94 113 ASP A O 1
ATOM 895 N N . CYS A 1 114 ? 10.483 9.562 9.533 1.00 64.81 114 CYS A N 1
ATOM 896 C CA . CYS A 1 114 ? 11.918 9.363 9.743 1.00 64.81 114 CYS A CA 1
ATOM 897 C C . CYS A 1 114 ? 12.278 8.069 10.500 1.00 64.81 114 CYS A C 1
ATOM 899 O O . CYS A 1 114 ? 13.448 7.683 10.481 1.00 64.81 114 CYS A O 1
ATOM 901 N N . GLU A 1 115 ? 11.326 7.399 11.156 1.00 72.62 115 GLU A N 1
ATOM 902 C CA . GLU A 1 115 ? 11.557 6.146 11.888 1.00 72.62 115 GLU A CA 1
ATOM 903 C C . GLU A 1 115 ? 11.360 4.920 10.989 1.00 72.62 115 GLU A C 1
ATOM 905 O O . GLU A 1 115 ? 12.083 3.921 11.095 1.00 72.62 115 GLU A O 1
ATOM 910 N N . MET A 1 116 ? 10.423 5.021 10.049 1.00 70.44 116 MET A N 1
ATOM 911 C CA . MET A 1 116 ? 10.080 3.971 9.098 1.00 70.44 116 MET A CA 1
ATOM 912 C C . MET A 1 116 ? 11.024 3.931 7.885 1.00 70.44 116 MET A C 1
ATOM 914 O O . MET A 1 116 ? 11.395 2.848 7.416 1.00 70.44 116 MET A O 1
ATOM 918 N N . ILE A 1 117 ? 11.507 5.089 7.418 1.00 69.69 117 ILE A N 1
ATOM 919 C CA . ILE A 1 117 ? 12.435 5.204 6.273 1.00 69.69 117 ILE A CA 1
ATOM 920 C C . ILE A 1 117 ? 13.718 4.353 6.448 1.00 69.69 117 ILE A C 1
ATOM 922 O O . ILE A 1 117 ? 14.064 3.604 5.525 1.00 69.69 117 ILE A O 1
ATOM 926 N N . PRO A 1 118 ? 14.432 4.372 7.596 1.00 70.56 118 PRO A N 1
ATOM 927 C CA . PRO A 1 118 ? 15.633 3.556 7.797 1.00 70.56 118 PRO A CA 1
ATOM 928 C C . PRO A 1 118 ? 15.397 2.041 7.734 1.00 70.56 118 PRO A C 1
ATOM 930 O O . PRO A 1 118 ? 16.344 1.302 7.465 1.00 70.56 118 PRO A O 1
ATOM 933 N N . ARG A 1 119 ? 14.162 1.569 7.957 1.00 72.38 119 ARG A N 1
ATOM 934 C CA . ARG A 1 119 ? 13.787 0.149 7.822 1.00 72.38 119 ARG A CA 1
ATOM 935 C C . ARG A 1 119 ? 13.553 -0.237 6.364 1.00 72.38 119 ARG A C 1
ATOM 937 O O . ARG A 1 119 ? 13.898 -1.341 5.950 1.00 72.38 119 ARG A O 1
ATOM 944 N N . LEU A 1 120 ? 13.008 0.690 5.580 1.00 72.06 120 LEU A N 1
ATOM 945 C CA . LEU A 1 120 ? 12.688 0.498 4.170 1.00 72.06 120 LEU A CA 1
ATOM 946 C C . LEU A 1 120 ? 13.949 0.474 3.284 1.00 72.06 120 LEU A C 1
ATOM 948 O O . LEU A 1 120 ? 14.103 -0.397 2.425 1.00 72.06 120 LEU A O 1
ATOM 952 N N . VAL A 1 121 ? 14.876 1.412 3.501 1.00 72.00 121 VAL A N 1
ATOM 953 C CA . VAL A 1 121 ? 16.026 1.646 2.605 1.00 72.00 121 VAL A CA 1
ATOM 954 C C . VAL A 1 121 ? 16.923 0.410 2.400 1.00 72.00 121 VAL A C 1
ATOM 956 O O . VAL A 1 121 ? 17.206 0.089 1.241 1.00 72.00 121 VAL A O 1
ATOM 959 N N . PRO A 1 122 ? 17.361 -0.327 3.442 1.00 76.31 122 PRO A N 1
ATOM 960 C CA . PRO A 1 122 ? 18.225 -1.496 3.262 1.00 76.31 122 PRO A CA 1
ATOM 961 C C . PRO A 1 122 ? 17.563 -2.621 2.460 1.00 76.31 122 PRO A C 1
ATOM 963 O O . PRO A 1 122 ? 18.240 -3.311 1.701 1.00 76.31 122 PRO A O 1
ATOM 966 N N . ALA A 1 123 ? 16.245 -2.790 2.600 1.00 77.31 123 ALA A N 1
ATOM 967 C CA . ALA A 1 123 ? 15.487 -3.807 1.878 1.00 77.31 123 ALA A CA 1
ATOM 968 C C . ALA A 1 123 ? 15.285 -3.432 0.399 1.00 77.31 123 ALA A C 1
ATOM 970 O O . ALA A 1 123 ? 15.396 -4.284 -0.487 1.00 77.31 123 ALA A O 1
ATOM 971 N N . LEU A 1 124 ? 15.035 -2.150 0.116 1.00 73.56 124 LEU A N 1
ATOM 972 C CA . LEU A 1 124 ? 14.824 -1.659 -1.247 1.00 73.56 124 LEU A CA 1
ATOM 973 C C . LEU A 1 124 ? 16.116 -1.548 -2.059 1.00 73.56 124 LEU A C 1
ATOM 975 O O . LEU A 1 124 ? 16.094 -1.773 -3.269 1.00 73.56 124 LEU A O 1
ATOM 979 N N . PHE A 1 125 ? 17.237 -1.202 -1.422 1.00 73.25 125 PHE A N 1
ATOM 980 C CA . PHE A 1 125 ? 18.467 -0.839 -2.129 1.00 73.25 125 PHE A CA 1
ATOM 981 C C . PHE A 1 125 ? 18.955 -1.896 -3.142 1.00 73.25 125 PHE A C 1
ATOM 983 O O . PHE A 1 125 ? 19.181 -1.524 -4.296 1.00 73.25 125 PHE A O 1
ATOM 990 N N . PRO A 1 126 ? 19.065 -3.200 -2.804 1.00 74.94 126 PRO A N 1
ATOM 991 C CA . PRO A 1 126 ? 19.534 -4.213 -3.757 1.00 74.94 126 PRO A CA 1
ATOM 992 C C . PRO A 1 126 ? 18.620 -4.353 -4.983 1.00 74.94 126 PRO A C 1
ATOM 994 O O . PRO A 1 126 ? 19.088 -4.565 -6.102 1.00 74.94 126 PRO A O 1
ATOM 997 N N . HIS A 1 127 ? 17.315 -4.195 -4.768 1.00 73.00 127 HIS A N 1
ATOM 998 C CA . HIS A 1 127 ? 16.277 -4.335 -5.782 1.00 73.00 127 HIS A CA 1
ATOM 999 C C . HIS A 1 127 ? 16.295 -3.157 -6.753 1.00 73.00 127 HIS A C 1
ATOM 1001 O O . HIS A 1 127 ? 16.353 -3.345 -7.967 1.00 73.00 127 HIS A O 1
ATOM 1007 N N . LEU A 1 128 ? 16.337 -1.937 -6.210 1.00 68.19 128 LEU A N 1
ATOM 1008 C CA . LEU A 1 128 ? 16.470 -0.722 -7.005 1.00 68.19 128 LEU A CA 1
ATOM 1009 C C . LEU A 1 128 ? 17.771 -0.752 -7.806 1.00 68.19 128 LEU A C 1
ATOM 1011 O O . LEU A 1 128 ? 17.735 -0.555 -9.016 1.00 68.19 128 LEU A O 1
ATOM 1015 N N . PHE A 1 129 ? 18.896 -1.097 -7.171 1.00 68.38 129 PHE A N 1
ATOM 1016 C CA . PHE A 1 129 ? 20.189 -1.221 -7.844 1.00 68.38 129 PHE A CA 1
ATOM 1017 C C . PHE A 1 129 ? 20.150 -2.213 -9.019 1.00 68.38 129 PHE A C 1
ATOM 1019 O O . PHE A 1 129 ? 20.661 -1.905 -10.096 1.00 68.38 129 PHE A O 1
ATOM 1026 N N . SER A 1 130 ? 19.495 -3.369 -8.855 1.00 69.81 130 SER A N 1
ATOM 1027 C CA . SER A 1 130 ? 19.312 -4.355 -9.932 1.00 69.81 130 SER A CA 1
ATOM 1028 C C . SER A 1 130 ? 18.464 -3.826 -11.095 1.00 69.81 130 SER A C 1
ATOM 1030 O O . SER A 1 130 ? 18.744 -4.128 -12.258 1.00 69.81 130 SER A O 1
ATOM 1032 N N . ILE A 1 131 ? 17.434 -3.024 -10.814 1.00 67.81 131 ILE A N 1
ATOM 1033 C CA . ILE A 1 131 ? 16.609 -2.401 -11.855 1.00 67.81 131 ILE A CA 1
ATOM 1034 C C . ILE A 1 131 ? 17.438 -1.363 -12.619 1.00 67.81 131 ILE A C 1
ATOM 1036 O O . ILE A 1 131 ? 17.542 -1.468 -13.841 1.00 67.81 131 ILE A O 1
ATOM 1040 N N . VAL A 1 132 ? 18.095 -0.426 -11.922 1.00 65.25 132 VAL A N 1
ATOM 1041 C CA . VAL A 1 132 ? 18.855 0.673 -12.556 1.00 65.25 132 VAL A CA 1
ATOM 1042 C C . VAL A 1 132 ? 20.062 0.163 -13.355 1.00 65.25 132 VAL A C 1
ATOM 1044 O O . VAL A 1 132 ? 20.441 0.766 -14.352 1.00 65.25 132 VAL A O 1
ATOM 1047 N N . SER A 1 133 ? 20.654 -0.962 -12.946 1.00 68.62 133 SER A N 1
ATOM 1048 C CA . SER A 1 133 ? 21.817 -1.556 -13.625 1.00 68.62 133 SER A CA 1
ATOM 1049 C C . SER A 1 133 ? 21.468 -2.306 -14.920 1.00 68.62 133 SER A C 1
ATOM 1051 O O . SER A 1 133 ? 22.377 -2.766 -15.609 1.00 68.62 133 SER A O 1
ATOM 1053 N N . SER A 1 134 ? 20.180 -2.454 -15.261 1.00 66.12 134 SER A N 1
ATOM 1054 C CA . SER A 1 134 ? 19.737 -3.096 -16.509 1.00 66.12 134 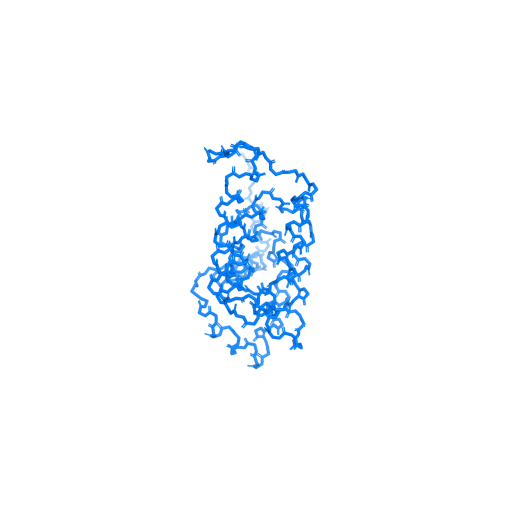SER A CA 1
ATOM 1055 C C . SER A 1 134 ? 19.407 -2.059 -17.598 1.00 66.12 134 SER A C 1
ATOM 1057 O O . SER A 1 134 ? 18.769 -1.052 -17.278 1.00 66.12 134 SER 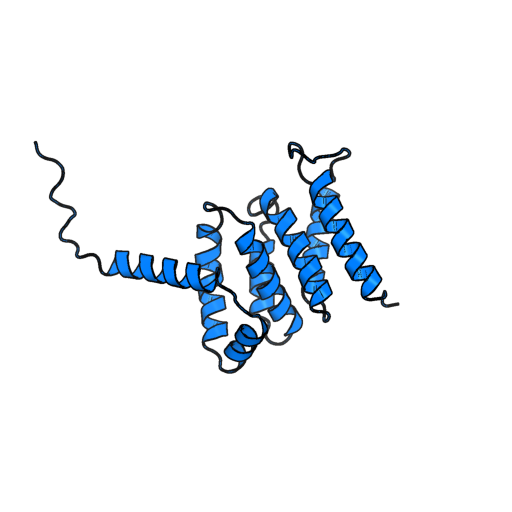A O 1
ATOM 1059 N N . PRO A 1 135 ? 19.777 -2.287 -18.876 1.00 62.62 135 PRO A N 1
ATOM 1060 C CA . PRO A 1 135 ? 19.472 -1.372 -19.984 1.00 62.62 135 PRO A CA 1
ATOM 1061 C C . PRO A 1 135 ? 17.974 -1.069 -20.127 1.00 62.62 135 PRO A C 1
ATOM 1063 O O . PRO A 1 135 ? 17.594 0.068 -20.400 1.00 62.62 135 PRO A O 1
ATOM 1066 N N . GLU A 1 136 ? 17.112 -2.058 -19.873 1.00 60.22 136 GLU A N 1
ATOM 1067 C CA . GLU A 1 136 ? 15.654 -1.906 -19.908 1.00 60.22 136 GLU A CA 1
ATOM 1068 C C . GLU A 1 136 ? 15.109 -1.148 -18.683 1.00 60.22 136 GLU A C 1
ATOM 1070 O O . GLU A 1 136 ? 14.080 -0.478 -18.763 1.00 60.22 136 GLU A O 1
ATOM 1075 N N . GLY A 1 137 ? 15.800 -1.208 -17.540 1.00 56.31 137 GLY A N 1
ATOM 1076 C CA . GLY A 1 137 ? 15.376 -0.552 -16.300 1.00 56.31 137 GLY A CA 1
ATOM 1077 C C . GLY A 1 137 ? 15.537 0.969 -16.306 1.00 56.31 137 GLY A C 1
ATOM 1078 O O . GLY A 1 137 ? 14.787 1.669 -15.626 1.00 56.31 137 GLY A O 1
ATOM 1079 N N . LEU A 1 138 ? 16.445 1.502 -17.127 1.00 52.72 138 LEU A N 1
ATOM 1080 C CA . LEU A 1 138 ? 16.578 2.947 -17.340 1.00 52.72 138 LEU A CA 1
ATOM 1081 C C . LEU A 1 138 ? 15.347 3.537 -18.050 1.00 52.72 138 LEU A C 1
ATOM 1083 O O . LEU A 1 138 ? 14.894 4.614 -17.667 1.00 52.72 138 LEU A O 1
ATOM 1087 N N . MET A 1 139 ? 14.741 2.812 -18.999 1.00 53.66 139 MET A N 1
ATOM 1088 C CA . MET A 1 139 ? 13.466 3.213 -19.618 1.00 53.66 139 MET A CA 1
ATOM 1089 C C . MET A 1 139 ? 12.322 3.247 -18.600 1.00 53.66 139 MET A C 1
ATOM 1091 O O . MET A 1 139 ? 11.501 4.162 -18.624 1.00 53.66 139 MET A O 1
ATOM 1095 N N . ILE A 1 140 ? 12.285 2.273 -17.685 1.00 54.28 140 ILE A N 1
ATOM 1096 C CA . ILE A 1 140 ? 11.278 2.203 -16.620 1.00 54.28 140 ILE A CA 1
ATOM 1097 C C . ILE A 1 140 ? 11.363 3.473 -15.757 1.00 54.28 140 ILE A C 1
ATOM 1099 O O . ILE A 1 140 ? 10.363 4.164 -15.590 1.00 54.28 140 ILE A O 1
ATOM 1103 N N . LEU A 1 141 ? 12.559 3.858 -15.301 1.00 52.88 141 LEU A N 1
ATOM 1104 C CA . LEU A 1 141 ? 12.765 5.060 -14.478 1.00 52.88 141 LEU A CA 1
ATOM 1105 C C . LEU A 1 141 ? 12.461 6.376 -15.213 1.00 52.88 141 LEU A C 1
ATOM 1107 O O . LEU A 1 141 ? 11.982 7.323 -14.591 1.00 52.88 141 LEU A O 1
ATOM 1111 N N . GLN A 1 142 ? 12.699 6.438 -16.526 1.00 47.91 142 GLN A N 1
ATOM 1112 C CA . GLN A 1 142 ? 12.401 7.617 -17.346 1.00 47.91 142 GLN A CA 1
ATOM 1113 C C . GLN A 1 142 ? 10.894 7.848 -17.532 1.00 47.91 142 GLN A C 1
ATOM 1115 O O . GLN A 1 142 ? 10.452 8.995 -17.529 1.00 47.91 142 GLN A O 1
ATOM 1120 N N . ILE A 1 143 ? 10.091 6.782 -17.639 1.00 46.28 143 ILE A N 1
ATOM 1121 C CA . ILE A 1 143 ? 8.621 6.874 -17.722 1.00 4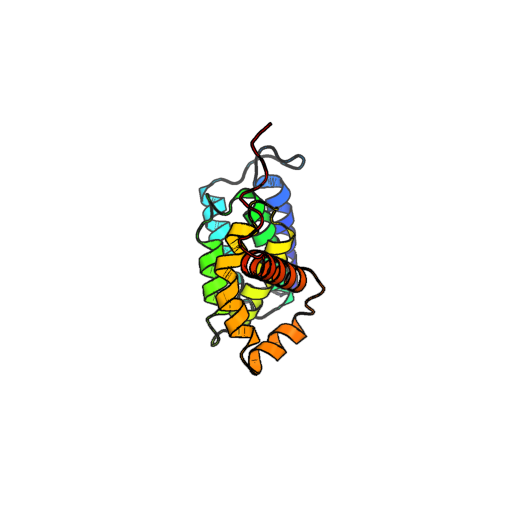6.28 143 ILE A CA 1
ATOM 1122 C C . ILE A 1 143 ? 8.019 7.354 -16.393 1.00 46.28 143 ILE A C 1
ATOM 1124 O O . ILE A 1 143 ? 6.988 8.025 -16.380 1.00 46.28 143 ILE A O 1
ATOM 1128 N N . PHE A 1 144 ? 8.673 7.043 -15.271 1.00 52.06 144 PHE A N 1
ATOM 1129 C CA . PHE A 1 144 ? 8.163 7.354 -13.940 1.00 52.06 144 PHE A CA 1
ATOM 1130 C C . PHE A 1 144 ? 8.335 8.797 -13.479 1.00 52.06 144 PHE A C 1
ATOM 1132 O O . PHE A 1 144 ? 7.791 9.112 -12.422 1.00 52.06 144 PHE A O 1
ATOM 1139 N N . GLY A 1 145 ? 9.038 9.659 -14.230 1.00 46.97 145 GLY A N 1
ATOM 1140 C CA . GLY A 1 145 ? 9.225 11.065 -13.860 1.00 46.97 145 GLY A CA 1
ATOM 1141 C C . GLY A 1 145 ? 9.604 11.200 -12.386 1.00 46.97 145 GLY A C 1
ATOM 1142 O O . GLY A 1 145 ? 8.828 11.741 -11.600 1.00 46.97 145 GLY A O 1
ATOM 1143 N N . VAL A 1 146 ? 10.736 10.605 -11.989 1.00 50.62 146 VAL A N 1
ATOM 1144 C CA . VAL A 1 146 ? 11.215 10.623 -10.599 1.00 50.62 146 VAL A CA 1
ATOM 1145 C C . VAL A 1 146 ? 11.661 12.043 -10.244 1.00 50.62 146 VAL A C 1
ATOM 1147 O O . VAL A 1 146 ? 12.847 12.352 -10.178 1.00 50.62 146 VAL A O 1
ATOM 1150 N N . GLU A 1 147 ? 10.700 12.926 -10.010 1.00 45.88 147 GLU A N 1
ATOM 1151 C CA . GLU A 1 147 ? 10.923 14.209 -9.366 1.00 45.88 147 GLU A CA 1
ATOM 1152 C C . GLU A 1 147 ? 11.211 13.935 -7.875 1.00 45.88 147 GLU A C 1
ATOM 1154 O O . GLU A 1 147 ? 10.339 13.819 -7.019 1.00 45.88 147 GLU A O 1
ATOM 1159 N N . SER A 1 148 ? 12.506 13.800 -7.591 1.00 54.72 148 SER A N 1
ATOM 1160 C CA . SER A 1 148 ? 13.191 14.539 -6.523 1.00 54.72 148 SER A CA 1
ATOM 1161 C C . SER A 1 148 ? 13.267 14.006 -5.078 1.00 54.72 148 SER A C 1
ATOM 1163 O O . SER A 1 148 ? 14.054 14.558 -4.312 1.00 54.72 148 SER A O 1
ATOM 1165 N N . ILE A 1 149 ? 12.619 12.910 -4.662 1.00 46.66 149 ILE A N 1
ATOM 1166 C CA . ILE A 1 149 ? 12.752 12.452 -3.247 1.00 46.66 149 ILE A CA 1
ATOM 1167 C C . ILE A 1 149 ? 13.455 11.100 -3.096 1.00 46.66 149 ILE A C 1
ATOM 1169 O O . ILE A 1 149 ? 14.447 11.010 -2.379 1.00 46.66 149 ILE A O 1
ATOM 1173 N N . VAL A 1 150 ? 13.035 10.062 -3.823 1.00 54.09 150 VAL A N 1
ATOM 1174 C CA . VAL A 1 150 ? 13.641 8.719 -3.709 1.00 54.09 150 VAL A CA 1
ATOM 1175 C C . VAL A 1 150 ? 15.100 8.722 -4.174 1.00 54.09 150 VAL A C 1
ATOM 1177 O O . VAL A 1 150 ? 15.963 8.151 -3.514 1.00 54.09 150 VAL A O 1
ATOM 1180 N N . PHE A 1 151 ? 15.401 9.434 -5.264 1.00 56.78 151 PHE A N 1
ATOM 1181 C CA . PHE A 1 151 ? 16.764 9.575 -5.787 1.00 56.78 151 PHE A CA 1
ATOM 1182 C C . PHE A 1 151 ? 17.653 10.415 -4.855 1.00 56.78 151 PHE A C 1
ATOM 1184 O O . PHE A 1 151 ? 18.807 10.067 -4.623 1.00 56.78 151 PHE A O 1
ATOM 1191 N N . SER A 1 152 ? 17.099 11.475 -4.258 1.00 55.88 152 SER A N 1
ATOM 1192 C CA . SER A 1 152 ? 17.795 12.342 -3.300 1.00 55.88 152 SER A CA 1
ATOM 1193 C C . SER A 1 152 ? 18.066 11.633 -1.972 1.00 55.88 152 SER A C 1
ATOM 1195 O O . SER A 1 152 ? 19.162 11.764 -1.439 1.00 55.88 152 SER A O 1
ATOM 1197 N N . LEU A 1 153 ? 17.124 10.824 -1.471 1.00 52.00 153 LEU A N 1
ATOM 1198 C CA . LEU A 1 153 ? 17.303 9.972 -0.290 1.00 52.00 153 LEU A CA 1
ATOM 1199 C C . LEU A 1 153 ? 18.318 8.857 -0.549 1.00 52.00 153 LEU A C 1
ATOM 1201 O O . LEU A 1 153 ? 19.184 8.629 0.287 1.00 52.00 153 LEU A O 1
ATOM 1205 N N . LEU A 1 154 ? 18.297 8.227 -1.729 1.00 55.72 154 LEU A N 1
ATOM 1206 C CA . LEU A 1 154 ? 19.342 7.285 -2.148 1.00 55.72 154 LEU A CA 1
ATOM 1207 C C . LEU A 1 154 ? 20.722 7.950 -2.205 1.00 55.72 154 LEU A C 1
ATOM 1209 O O . LEU A 1 154 ? 21.686 7.379 -1.699 1.00 55.72 154 LEU A O 1
ATOM 1213 N N . LEU A 1 155 ? 20.828 9.163 -2.753 1.00 57.38 155 LEU A N 1
ATOM 1214 C CA . LEU A 1 155 ? 22.086 9.915 -2.810 1.00 57.38 155 LEU A CA 1
ATOM 1215 C C . LEU A 1 155 ? 22.555 10.398 -1.426 1.00 57.38 155 LEU A C 1
ATOM 1217 O O . LEU A 1 155 ? 23.752 10.340 -1.148 1.00 57.38 155 LEU A O 1
ATOM 1221 N N . LEU A 1 156 ? 21.648 10.804 -0.531 1.00 55.31 156 LEU A N 1
ATOM 1222 C CA . LEU A 1 156 ? 21.963 11.176 0.855 1.00 55.31 156 LEU A CA 1
ATOM 1223 C C . LEU A 1 156 ? 22.385 9.965 1.689 1.00 55.31 156 LEU A C 1
ATOM 1225 O O . LEU A 1 156 ? 23.373 10.060 2.411 1.00 55.31 156 LEU A O 1
ATOM 1229 N N . GLN A 1 157 ? 21.708 8.817 1.569 1.00 61.03 157 GLN A N 1
ATOM 1230 C CA . GLN A 1 157 ? 22.085 7.599 2.290 1.00 61.03 157 GLN A CA 1
ATOM 1231 C C . GLN A 1 157 ? 23.426 7.060 1.784 1.00 61.03 157 GLN A C 1
ATOM 1233 O O . GLN A 1 157 ? 24.291 6.730 2.591 1.00 61.03 157 GLN A O 1
ATOM 1238 N N . VAL A 1 158 ? 23.641 7.022 0.464 1.00 57.66 158 VAL A N 1
ATOM 1239 C CA . VAL A 1 158 ? 24.935 6.647 -0.129 1.00 57.66 158 VAL A CA 1
ATOM 1240 C C . VAL A 1 158 ? 26.022 7.644 0.291 1.00 57.66 158 VAL A C 1
ATOM 1242 O O . VAL A 1 158 ? 27.111 7.225 0.681 1.00 57.66 158 VAL A O 1
ATOM 1245 N N . GLY A 1 159 ? 25.718 8.944 0.322 1.00 61.28 159 GLY A N 1
ATOM 1246 C CA . GLY A 1 159 ? 26.615 9.992 0.813 1.00 61.28 159 GLY A CA 1
ATOM 1247 C C . GLY A 1 159 ? 26.986 9.838 2.292 1.00 61.28 159 GLY A C 1
ATOM 1248 O O . GLY A 1 159 ? 28.163 9.894 2.635 1.00 61.28 159 GLY A O 1
ATOM 1249 N N . LEU A 1 160 ? 26.017 9.564 3.169 1.00 55.78 160 LEU A N 1
ATOM 1250 C CA . LEU A 1 160 ? 26.210 9.329 4.607 1.00 55.78 160 LEU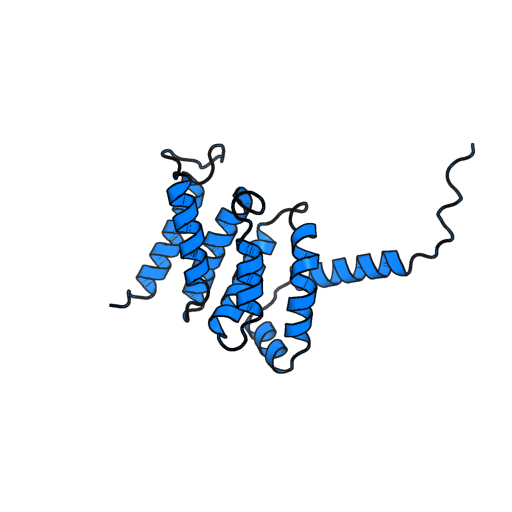 A CA 1
ATOM 1251 C C . LEU A 1 160 ? 26.984 8.034 4.889 1.00 55.78 160 LEU A C 1
ATOM 1253 O O . LEU A 1 160 ? 27.849 8.005 5.766 1.00 55.78 160 LEU A O 1
ATOM 1257 N N . GLN A 1 161 ? 26.719 6.968 4.132 1.00 56.91 161 GLN A N 1
ATOM 1258 C CA . GLN A 1 161 ? 27.445 5.699 4.240 1.00 56.91 161 GLN A CA 1
ATOM 1259 C C . GLN A 1 161 ? 28.900 5.840 3.765 1.00 56.91 161 GLN A C 1
ATOM 1261 O O . GLN A 1 161 ? 29.813 5.343 4.427 1.00 56.91 161 GLN A O 1
ATOM 1266 N N . LEU A 1 162 ? 29.148 6.573 2.673 1.00 48.75 162 LEU A N 1
ATOM 1267 C CA . LEU A 1 162 ? 30.501 6.896 2.208 1.00 48.75 162 LEU A CA 1
ATOM 1268 C C . LEU A 1 162 ? 31.231 7.834 3.182 1.00 48.75 162 LEU A C 1
ATOM 1270 O O . LEU A 1 162 ? 32.391 7.587 3.502 1.00 48.75 162 LEU A O 1
ATOM 1274 N N . TRP A 1 163 ? 30.556 8.846 3.731 1.00 45.72 163 TRP A N 1
ATOM 1275 C CA . TRP A 1 163 ? 31.112 9.763 4.732 1.00 45.72 163 TRP A CA 1
ATOM 1276 C C . TRP A 1 163 ? 31.537 9.039 6.017 1.00 45.72 163 TRP A C 1
ATOM 1278 O O . TRP A 1 163 ? 32.641 9.253 6.521 1.00 45.72 163 TRP A O 1
ATOM 1288 N N . ASN A 1 164 ? 30.712 8.116 6.516 1.00 52.50 164 ASN A N 1
ATOM 1289 C CA . ASN A 1 164 ? 31.037 7.314 7.697 1.00 52.50 164 ASN A CA 1
ATOM 1290 C C . ASN A 1 164 ? 32.165 6.301 7.446 1.00 52.50 164 ASN A C 1
ATOM 1292 O O . ASN A 1 164 ? 32.889 5.954 8.377 1.00 52.50 164 ASN A O 1
ATOM 1296 N N . LYS A 1 165 ? 32.348 5.857 6.196 1.00 47.41 165 LYS A N 1
ATOM 1297 C CA . LYS A 1 165 ? 33.408 4.919 5.799 1.00 47.41 165 LYS A CA 1
ATOM 1298 C C . LYS A 1 165 ? 34.743 5.607 5.477 1.00 47.41 165 LYS A C 1
ATOM 1300 O O . LYS A 1 165 ? 35.791 4.995 5.665 1.00 47.41 165 LYS A O 1
ATOM 1305 N N . VAL A 1 166 ? 34.717 6.863 5.020 1.00 46.56 166 VAL A N 1
ATOM 1306 C CA . VAL A 1 166 ? 35.905 7.677 4.689 1.00 46.56 166 VAL A CA 1
ATOM 1307 C C . VAL A 1 166 ? 36.402 8.500 5.886 1.00 46.56 166 VAL A C 1
ATOM 1309 O O . VAL A 1 166 ? 37.546 8.950 5.872 1.00 46.56 166 VAL A O 1
ATOM 1312 N N . ARG A 1 167 ? 35.606 8.658 6.958 1.00 42.31 167 ARG A N 1
ATOM 1313 C CA . ARG A 1 167 ? 36.041 9.338 8.189 1.00 42.31 167 ARG A CA 1
ATOM 1314 C C . ARG A 1 167 ? 37.313 8.659 8.744 1.00 42.31 167 ARG A C 1
ATOM 1316 O O . ARG A 1 167 ? 37.251 7.504 9.173 1.00 42.31 167 ARG A O 1
ATOM 1323 N N . PRO A 1 168 ? 38.472 9.346 8.774 1.00 44.25 168 PRO A N 1
ATOM 1324 C CA . PRO A 1 168 ? 39.699 8.765 9.304 1.00 44.25 168 PRO A CA 1
ATOM 1325 C C . PRO A 1 168 ? 39.522 8.416 10.786 1.00 44.25 168 PRO A C 1
ATOM 1327 O O . PRO A 1 168 ? 39.049 9.238 11.572 1.00 44.25 168 PRO A O 1
ATOM 1330 N N . ARG A 1 169 ? 39.951 7.212 11.189 1.00 50.53 169 ARG A N 1
ATOM 1331 C CA . ARG A 1 169 ? 39.906 6.678 12.571 1.00 50.53 169 ARG A CA 1
ATOM 1332 C C . ARG A 1 169 ? 40.744 7.457 13.610 1.00 50.53 169 ARG A C 1
ATOM 1334 O O . ARG A 1 169 ? 41.079 6.909 14.649 1.00 50.53 169 ARG A O 1
ATOM 1341 N N . HIS A 1 170 ? 41.121 8.707 13.351 1.00 43.00 170 HIS A N 1
ATOM 1342 C CA . HIS A 1 170 ? 42.023 9.480 14.215 1.00 43.00 170 HIS A CA 1
ATOM 1343 C C . HIS A 1 170 ? 41.329 10.519 15.112 1.00 43.00 170 HIS A C 1
ATOM 1345 O O . HIS A 1 170 ? 41.998 11.134 15.933 1.00 43.00 170 HIS A O 1
ATOM 1351 N N . CYS A 1 171 ? 40.000 10.665 15.056 1.00 45.91 171 CYS A N 1
ATOM 1352 C CA . CYS A 1 171 ? 39.263 11.608 15.916 1.00 45.91 171 CYS A CA 1
ATOM 1353 C C . CYS A 1 171 ? 38.299 10.931 16.910 1.00 45.91 171 CYS A C 1
ATOM 1355 O O . CYS A 1 171 ? 37.199 11.427 17.127 1.00 45.91 171 CYS A O 1
ATOM 1357 N N . GLN A 1 172 ? 38.680 9.796 17.510 1.00 48.44 172 GLN A N 1
ATOM 1358 C CA . GLN A 1 172 ? 37.937 9.193 18.636 1.00 48.44 172 GLN A CA 1
ATOM 1359 C C . GLN A 1 172 ? 38.711 9.173 19.968 1.00 48.44 172 GLN A C 1
ATOM 1361 O O . GLN A 1 172 ? 38.185 8.663 20.949 1.00 48.44 172 GLN A O 1
ATOM 1366 N N . HIS A 1 173 ? 39.914 9.764 20.051 1.00 40.78 173 HIS A N 1
ATOM 1367 C CA . HIS A 1 173 ? 40.709 9.749 21.293 1.00 40.78 173 HIS A CA 1
ATOM 1368 C C . HIS A 1 173 ? 40.997 11.099 21.963 1.00 40.78 173 HIS A C 1
ATOM 1370 O O . HIS A 1 173 ? 41.692 11.120 22.973 1.00 40.78 173 HIS A O 1
ATOM 1376 N N . PHE A 1 174 ? 40.418 12.208 21.503 1.00 43.78 174 PHE A N 1
ATOM 1377 C CA . PHE A 1 174 ? 40.508 13.483 22.224 1.00 43.78 174 PHE A CA 1
ATOM 1378 C C . PHE A 1 174 ? 39.120 14.001 22.573 1.00 43.78 174 PHE A C 1
ATOM 1380 O O . PHE A 1 174 ? 38.484 14.706 21.800 1.00 43.78 174 PHE A O 1
ATOM 1387 N N . GLY A 1 175 ? 38.645 13.608 23.750 1.00 47.22 175 GLY A N 1
ATOM 1388 C CA . GLY A 1 175 ? 37.387 14.100 24.295 1.00 47.22 175 GLY A CA 1
ATOM 1389 C C . GLY A 1 175 ? 36.963 13.342 25.541 1.00 47.22 175 GLY A C 1
ATOM 1390 O O . GLY A 1 175 ? 35.884 12.774 25.530 1.00 47.22 175 GLY A O 1
ATOM 1391 N N . LEU A 1 176 ? 37.847 13.261 26.545 1.00 44.22 176 LEU A N 1
ATOM 1392 C CA . LEU A 1 176 ? 37.544 13.075 27.977 1.00 44.22 176 LEU A CA 1
ATOM 1393 C C . LEU A 1 176 ? 38.868 12.955 28.750 1.00 44.22 176 LEU A C 1
ATOM 1395 O O . LEU A 1 176 ? 39.371 11.860 28.992 1.00 44.22 176 LEU A O 1
ATOM 1399 N N . ARG A 1 177 ? 39.447 14.109 29.087 1.00 36.12 177 ARG A N 1
ATOM 1400 C CA . ARG A 1 177 ? 40.292 14.352 30.270 1.00 36.12 177 ARG A CA 1
ATOM 1401 C C . ARG A 1 177 ? 40.564 15.853 30.348 1.00 36.12 177 ARG A C 1
ATOM 1403 O O . ARG A 1 177 ? 41.504 16.337 29.723 1.00 36.12 177 ARG A O 1
ATOM 1410 N N . LEU A 1 178 ? 39.676 16.550 31.051 1.00 39.22 178 LEU A N 1
ATOM 1411 C CA . LEU A 1 178 ? 39.918 17.537 32.112 1.00 39.22 178 LEU A CA 1
ATOM 1412 C C . LEU A 1 178 ? 38.565 18.120 32.523 1.00 39.22 178 LEU A C 1
ATOM 1414 O O . LEU A 1 178 ? 37.818 18.541 31.614 1.00 39.22 178 LEU A O 1
#

Radius of gyration: 19.68 Å; chains: 1; bounding box: 60×29×52 Å

Sequence (178 aa):
MELPVGLRQLAAVLLKQFIKKHWQEGDELFEHPAVSDDDKAVIRKLLLLTLDDSHTKICTAISMAVASIAIYDWPEEWPELLPYLLNLMNNRINMNGVHGGLRCLALLSGELDCEMIPRLVPALFPHLFSIVSSPEGLMILQIFGVESIVFSLLLLQVGLQLWNKVRPRHCQHFGLRL

pLDDT: mean 78.17, std 18.0, range [36.12, 97.38]

InterPro domains:
  IPR001494 Importin-beta, N-terminal domain [PF03810] (4-51)
  IPR001494 Importin-beta, N-terminal domain [PS50166] (1-53)
  IPR011989 Armadillo-like helical [G3DSA:1.25.10.10] (1-158)
  IPR013598 Exportin-1/Importin-beta-like [PF08389] (58-112)
  IPR016024 Armadillo-type fold [SSF48371] (4-137)

Foldseek 3Di:
DDDDPVVLLVVLVVLLVCCQAADDPPRPNHDDDHDDLVRVVVLQVVLLVCCLPPDLSSLLSSLLSNLSNCQPCPPPNPVCLLVSLLVLCPPPVRVSSVLSSVSSVVNNVVSDDPVVVVVNCVSCPVSLVVLCPDPVSVVSVVVVPPPDDPVVVVVVVVVVVVCVVPPDPPPPPPDDDD